Protein AF-A0A7S7QPM9-F1 (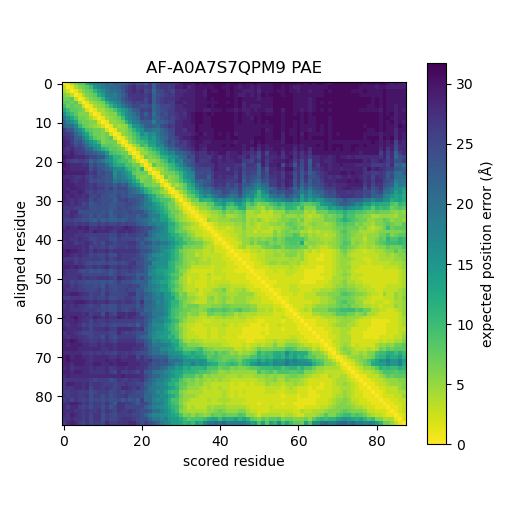afdb_monomer)

Sequence (88 aa):
MARRAAAILVLGASLLAGGTCWAQTAGFPNSAPIVLEEP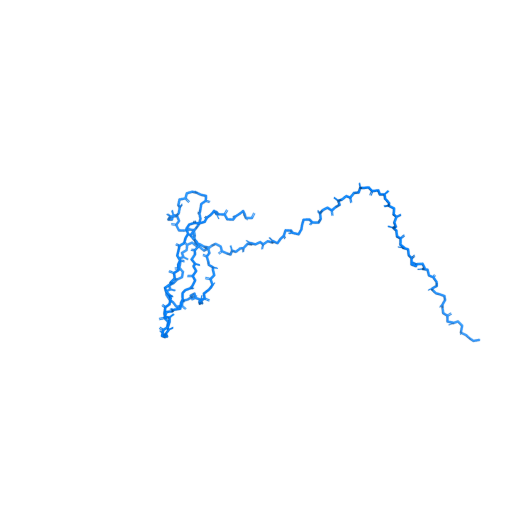PEGQMAPGMVLLVDDGSCGKGRVKQVTGGEIAGLNARPRTRKCVARPAR

Foldseek 3Di:
DDDDDDDDDDPPPPPDPDDDPPPPPPPPPPPQPEDQDDDDPPPADAQDWHWHNVCPLDPQWTKIWGDWACDDPDTDHIDIDIDGDDDD

pLDDT: mean 74.64, std 17.0, range [37.94, 94.81]

Secondary structure (DSSP, 8-state):
---------------------------------EESSPPPTTSS-TT-EEEE-SSTT-TTEEEEEE--B-SSTT-B--EEEEEEPPP-

Nearest PDB structures (foldseek):
  3ei1-assembly1_A  TM=5.010E-01  e=9.675E+00  Homo sapiens

Structure (mmCIF, N/CA/C/O backbone):
data_AF-A0A7S7QPM9-F1
#
_entry.id   AF-A0A7S7QPM9-F1
#
loop_
_atom_site.group_PDB
_atom_site.id
_atom_site.type_symbol
_atom_site.label_atom_id
_atom_site.label_alt_id
_atom_site.label_comp_id
_atom_site.label_asym_id
_atom_site.label_entity_id
_atom_site.label_seq_id
_atom_site.pdbx_PDB_ins_code
_atom_site.Cartn_x
_atom_site.Cartn_y
_atom_site.Cartn_z
_atom_site.occupancy
_atom_site.B_iso_or_equiv
_atom_site.auth_seq_id
_atom_site.auth_comp_id
_atom_site.auth_asym_id
_atom_site.auth_atom_id
_atom_site.pdbx_PDB_model_num
ATOM 1 N N . MET A 1 1 ? 2.203 -72.903 10.249 1.00 37.94 1 MET A N 1
ATOM 2 C CA . MET A 1 1 ? 3.143 -71.771 10.102 1.00 37.94 1 MET A CA 1
ATOM 3 C C . MET A 1 1 ? 2.347 -70.509 9.786 1.00 37.94 1 MET A C 1
ATOM 5 O O . MET A 1 1 ? 1.509 -70.563 8.901 1.00 37.94 1 MET A O 1
ATOM 9 N N . ALA A 1 2 ? 2.570 -69.456 10.586 1.00 44.38 2 ALA A N 1
ATOM 10 C CA . ALA A 1 2 ? 2.219 -68.033 10.408 1.00 44.38 2 ALA A CA 1
ATOM 11 C C . ALA A 1 2 ? 0.817 -67.694 9.841 1.00 44.38 2 ALA A C 1
ATOM 13 O O . ALA A 1 2 ? 0.601 -67.676 8.637 1.00 44.38 2 ALA A O 1
ATOM 14 N N . ARG A 1 3 ? -0.197 -67.449 10.685 1.00 48.78 3 ARG A N 1
ATOM 15 C CA . ARG A 1 3 ? -0.548 -66.113 11.234 1.00 48.78 3 ARG A CA 1
ATOM 16 C C . ARG A 1 3 ? -0.419 -64.982 10.199 1.00 48.78 3 ARG A C 1
ATOM 18 O O . ARG A 1 3 ? 0.617 -64.329 10.131 1.00 48.78 3 ARG A O 1
ATOM 25 N N . ARG A 1 4 ? -1.497 -64.697 9.462 1.00 51.56 4 ARG A N 1
ATOM 26 C CA . ARG A 1 4 ? -1.753 -63.346 8.942 1.00 51.56 4 ARG A CA 1
ATOM 27 C C . ARG A 1 4 ? -2.878 -62.741 9.765 1.00 51.56 4 ARG A C 1
ATOM 29 O O . ARG A 1 4 ? -3.929 -63.348 9.941 1.00 51.56 4 ARG A O 1
ATOM 36 N N . ALA A 1 5 ? -2.525 -61.629 10.390 1.00 48.28 5 ALA A N 1
ATOM 37 C CA . ALA A 1 5 ? -3.226 -60.989 11.477 1.00 48.28 5 ALA A CA 1
ATOM 38 C C . ALA A 1 5 ? -4.647 -60.571 11.091 1.00 48.28 5 ALA A C 1
ATOM 40 O O . ALA A 1 5 ? -4.898 -60.068 9.997 1.00 48.28 5 ALA A O 1
ATOM 41 N N . ALA A 1 6 ? -5.549 -60.772 12.044 1.00 51.50 6 ALA A N 1
ATOM 42 C CA . ALA A 1 6 ? -6.854 -60.155 12.076 1.0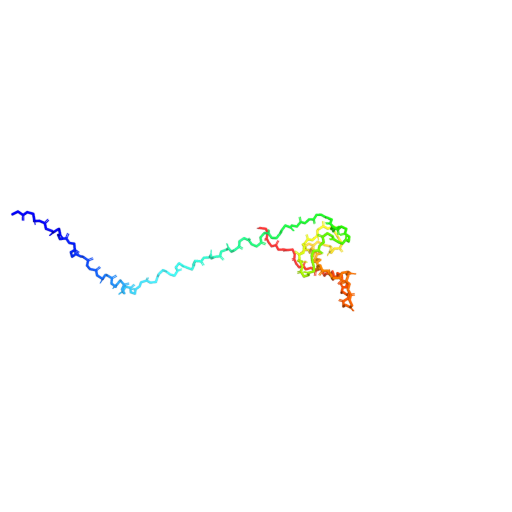0 51.50 6 ALA A CA 1
ATOM 43 C C . ALA A 1 6 ? -6.713 -58.630 12.163 1.00 51.50 6 ALA A C 1
ATOM 45 O O . ALA A 1 6 ? -5.971 -58.124 13.001 1.00 51.50 6 ALA A O 1
ATOM 46 N N . ALA A 1 7 ? -7.483 -57.924 11.343 1.00 45.41 7 ALA A N 1
ATOM 47 C CA . ALA A 1 7 ? -7.984 -56.593 11.657 1.00 45.41 7 ALA A CA 1
ATOM 48 C C . ALA A 1 7 ? -9.290 -56.381 10.879 1.00 45.41 7 ALA A C 1
ATOM 50 O O . ALA A 1 7 ? -9.380 -55.600 9.939 1.00 45.41 7 ALA A O 1
ATOM 51 N N . ILE A 1 8 ? -10.313 -57.146 11.260 1.00 57.84 8 ILE A N 1
ATOM 52 C CA . ILE A 1 8 ? -11.687 -56.650 11.186 1.00 57.84 8 ILE A CA 1
ATOM 53 C C . ILE A 1 8 ? -11.749 -55.540 12.233 1.00 57.84 8 ILE A C 1
ATOM 55 O O . ILE A 1 8 ? -11.358 -55.815 13.362 1.00 57.84 8 ILE A O 1
ATOM 59 N N . LEU A 1 9 ? -12.205 -54.334 11.881 1.00 51.12 9 LEU A N 1
ATOM 60 C CA . LEU A 1 9 ? -13.058 -53.498 12.738 1.00 51.12 9 LEU A CA 1
ATOM 61 C C . LEU A 1 9 ? -13.564 -52.266 11.955 1.00 51.12 9 LEU A C 1
ATOM 63 O O . LEU A 1 9 ? -12.916 -51.231 11.873 1.00 51.12 9 LEU A O 1
ATOM 67 N N . VAL A 1 10 ? -14.762 -52.457 11.392 1.00 55.28 10 VAL A N 1
ATOM 68 C CA . VAL A 1 10 ? -15.916 -51.541 11.411 1.00 55.28 10 VAL A CA 1
ATOM 69 C C . VAL A 1 10 ? -15.753 -50.171 10.732 1.00 55.28 10 VAL A C 1
ATOM 71 O O . VAL A 1 10 ? -15.266 -49.204 11.309 1.00 55.28 10 VAL A O 1
ATOM 74 N N . LEU A 1 11 ? -16.336 -50.074 9.528 1.00 57.16 11 LEU A N 1
ATOM 75 C CA . LEU A 1 11 ? -16.940 -48.848 8.994 1.00 57.16 11 LEU A CA 1
ATOM 76 C C . LEU A 1 11 ? -17.994 -48.336 9.993 1.00 57.16 11 LEU A C 1
ATOM 78 O O . LEU A 1 11 ? -19.167 -48.696 9.931 1.00 57.16 11 LEU A O 1
ATOM 82 N N . GLY A 1 12 ? -17.549 -47.533 10.955 1.00 49.75 12 GLY A N 1
ATOM 83 C CA . GLY A 1 12 ? -18.397 -46.850 11.922 1.00 49.75 12 GLY A CA 1
ATOM 84 C C . GLY A 1 12 ? -18.922 -45.549 11.333 1.00 49.75 12 GLY A C 1
ATOM 85 O O . GLY A 1 12 ? -18.362 -44.484 11.577 1.00 49.75 12 GLY A O 1
ATOM 86 N N . ALA A 1 13 ? -19.992 -45.637 10.544 1.00 56.38 13 ALA A N 1
ATOM 87 C CA . ALA A 1 13 ? -20.829 -44.491 10.219 1.00 56.38 13 ALA A CA 1
ATOM 88 C C . ALA A 1 13 ? -21.564 -44.042 11.494 1.00 56.38 13 ALA A C 1
ATOM 90 O O . ALA A 1 13 ? -22.647 -44.531 11.809 1.00 56.38 13 ALA A O 1
ATOM 91 N N . SER A 1 14 ? -20.959 -43.128 12.252 1.00 55.69 14 SER A N 1
ATOM 92 C CA . SER A 1 14 ? -21.581 -42.505 13.423 1.00 55.69 14 SER A CA 1
ATOM 93 C C . SER A 1 14 ? -22.604 -41.453 12.983 1.00 55.69 14 SER A C 1
ATOM 95 O O . SER A 1 14 ? -22.366 -40.253 13.069 1.00 55.69 14 SER A O 1
ATOM 97 N N . LEU A 1 15 ? -23.760 -41.911 12.497 1.00 57.91 15 LEU A N 1
ATOM 98 C CA . LEU A 1 15 ? -24.992 -41.124 12.417 1.00 57.91 15 LEU A CA 1
ATOM 99 C C . LEU A 1 15 ? -25.670 -41.167 13.792 1.00 57.91 15 LEU A C 1
ATOM 101 O O . LEU A 1 15 ? -26.634 -41.896 14.003 1.00 57.91 15 LEU A O 1
ATOM 105 N N . LEU A 1 16 ? -25.146 -40.397 14.745 1.00 53.47 16 LEU A N 1
ATOM 106 C CA . LEU A 1 16 ? -25.897 -40.031 15.941 1.00 53.47 16 LEU A CA 1
ATOM 107 C C . LEU A 1 16 ? -26.249 -38.552 15.836 1.00 53.47 16 LEU A C 1
ATOM 109 O O . LEU A 1 16 ?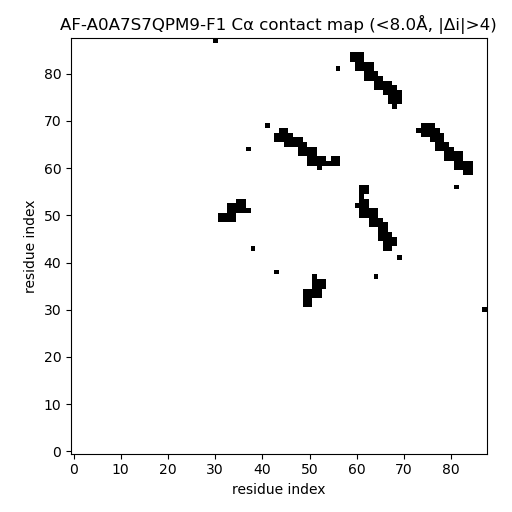 -25.413 -37.666 15.994 1.00 53.47 16 LEU A O 1
ATOM 113 N N . ALA A 1 17 ? -27.521 -38.321 15.525 1.00 53.41 17 ALA A N 1
ATOM 114 C CA . ALA A 1 17 ? -28.196 -37.056 15.715 1.00 53.41 17 ALA A CA 1
ATOM 115 C C . ALA A 1 17 ? -28.040 -36.621 17.182 1.00 53.41 17 ALA A C 1
ATOM 117 O O . ALA A 1 17 ? -28.639 -37.198 18.085 1.00 53.41 17 ALA A O 1
ATOM 118 N N . GLY A 1 18 ? -27.206 -35.613 17.412 1.00 48.62 18 GLY A N 1
ATOM 119 C CA . GLY A 1 18 ? -27.001 -34.994 18.714 1.00 48.62 18 GLY A CA 1
ATOM 120 C C . GLY A 1 18 ? -26.254 -33.689 18.508 1.00 48.62 18 GLY A C 1
ATOM 121 O O . GLY A 1 18 ? -25.059 -33.689 18.237 1.00 48.62 18 GLY A O 1
ATOM 122 N N . GLY A 1 19 ? -26.988 -32.580 18.528 1.00 57.25 19 GLY A N 1
ATOM 123 C CA . GLY A 1 19 ? -26.488 -31.263 18.159 1.00 57.25 19 GLY A CA 1
ATOM 124 C C . GLY A 1 19 ? -25.355 -30.759 19.049 1.00 57.25 19 GLY A C 1
ATOM 125 O O . GLY A 1 19 ? -25.602 -30.210 20.115 1.00 57.25 19 GLY A O 1
ATOM 126 N N . THR A 1 20 ? -24.128 -30.810 18.544 1.00 56.09 20 THR A N 1
ATOM 127 C CA . THR A 1 20 ? -23.087 -29.834 18.883 1.00 56.09 20 THR A CA 1
ATOM 128 C C . THR A 1 20 ? -22.445 -29.369 17.588 1.00 56.09 20 THR A C 1
ATOM 130 O O . THR A 1 20 ? -21.513 -29.975 17.064 1.00 56.09 20 THR A O 1
ATOM 133 N N . CYS A 1 21 ? -23.009 -28.294 17.040 1.00 49.81 21 CYS A N 1
ATOM 134 C CA . CYS A 1 21 ? -22.442 -27.562 15.920 1.00 49.81 21 CYS A CA 1
ATOM 135 C C . CYS A 1 21 ? -21.160 -26.877 16.411 1.00 49.81 21 CYS A C 1
ATOM 137 O O . CYS A 1 21 ? -21.187 -25.733 16.862 1.00 49.81 21 CYS A O 1
ATOM 139 N N . TRP A 1 22 ? -20.032 -27.585 16.387 1.00 53.38 22 TRP A N 1
ATOM 140 C CA . TRP A 1 22 ? -18.733 -26.931 16.472 1.00 53.38 22 TRP A CA 1
ATOM 141 C C . TRP A 1 22 ? -18.488 -26.260 15.127 1.00 53.38 22 TRP A C 1
ATOM 143 O O . TRP A 1 22 ? -17.920 -26.835 14.201 1.00 53.38 22 TRP A O 1
ATOM 153 N N . ALA A 1 23 ? -19.015 -25.040 15.012 1.00 59.78 23 ALA A N 1
ATOM 154 C CA . ALA A 1 23 ? -18.673 -24.117 13.952 1.00 59.78 23 ALA A CA 1
ATOM 155 C C . ALA A 1 23 ? -17.171 -23.852 14.055 1.00 59.78 23 ALA A C 1
ATOM 157 O O . ALA A 1 23 ? -16.685 -23.174 14.957 1.00 59.78 23 ALA A O 1
ATOM 158 N N . GLN A 1 24 ? -16.435 -24.467 13.143 1.00 59.38 24 GLN A N 1
ATOM 159 C CA . GLN A 1 24 ? -15.003 -24.303 12.995 1.00 59.38 24 GLN A CA 1
ATOM 160 C C . GLN A 1 24 ? -14.795 -22.855 12.553 1.00 59.38 24 GLN A C 1
ATOM 162 O O . GLN A 1 24 ? -15.046 -22.505 11.400 1.00 59.38 24 GLN A O 1
ATOM 167 N N . THR A 1 25 ? -14.407 -21.982 13.480 1.00 56.72 25 THR A N 1
ATOM 168 C CA . THR A 1 25 ? -13.984 -20.630 13.133 1.00 56.72 25 THR A CA 1
ATOM 169 C C . THR A 1 25 ? -12.624 -20.751 12.462 1.00 56.72 25 THR A C 1
ATOM 171 O O . THR A 1 25 ? -11.584 -20.696 13.116 1.00 56.72 25 THR A O 1
ATOM 174 N N . ALA A 1 26 ? -12.629 -20.952 11.146 1.00 59.09 26 ALA A N 1
ATOM 175 C CA . ALA A 1 26 ? -11.465 -20.721 10.308 1.00 59.09 26 ALA A CA 1
ATOM 176 C C . ALA A 1 26 ? -11.191 -19.208 10.301 1.00 59.09 26 ALA A C 1
ATOM 178 O O . ALA A 1 26 ? -11.580 -18.481 9.390 1.00 59.09 26 ALA A O 1
ATOM 179 N N . GLY A 1 27 ? -10.583 -18.712 11.378 1.00 54.50 27 GLY A N 1
ATOM 180 C CA . GLY A 1 27 ? -9.971 -17.396 11.390 1.00 54.50 27 GLY A CA 1
ATOM 181 C C . GLY A 1 27 ? -8.750 -17.460 10.488 1.00 54.50 27 GLY A C 1
ATOM 182 O O . GLY A 1 27 ? -7.710 -17.961 10.901 1.00 54.50 27 GLY A O 1
ATOM 183 N N . PHE A 1 28 ? -8.875 -16.991 9.250 1.00 58.19 28 PHE A N 1
ATOM 184 C CA . PHE A 1 28 ? -7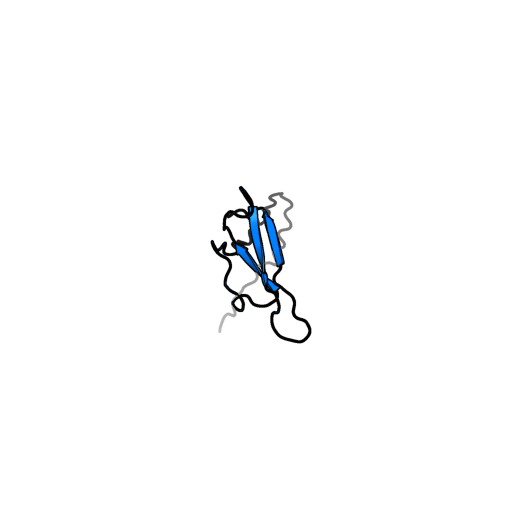.706 -16.632 8.459 1.00 58.19 28 PHE A CA 1
ATOM 185 C C . PHE A 1 28 ? -7.116 -15.381 9.118 1.00 58.19 28 PHE A C 1
ATOM 187 O O . PHE A 1 28 ? -7.806 -14.356 9.138 1.00 58.19 28 PHE A O 1
ATOM 194 N N . PRO A 1 29 ? -5.894 -15.421 9.684 1.00 51.44 29 PRO A N 1
ATOM 195 C CA . PRO A 1 29 ? -5.239 -14.208 10.138 1.00 51.44 29 PRO A CA 1
ATOM 196 C C . PRO A 1 29 ? -4.904 -13.396 8.889 1.00 51.44 29 PRO A C 1
ATOM 198 O O . PRO A 1 29 ? -3.854 -13.558 8.274 1.00 51.44 29 PRO A O 1
ATOM 201 N N . ASN A 1 30 ? -5.831 -12.535 8.471 1.00 55.72 30 ASN A N 1
ATOM 202 C CA . ASN A 1 30 ? -5.622 -11.590 7.384 1.00 55.72 30 ASN A CA 1
ATOM 203 C C . ASN A 1 30 ? -4.845 -10.385 7.935 1.00 55.72 30 ASN A C 1
ATOM 205 O O . ASN A 1 30 ? -5.263 -9.233 7.833 1.00 55.72 30 ASN A O 1
ATOM 209 N N . SER A 1 31 ? -3.7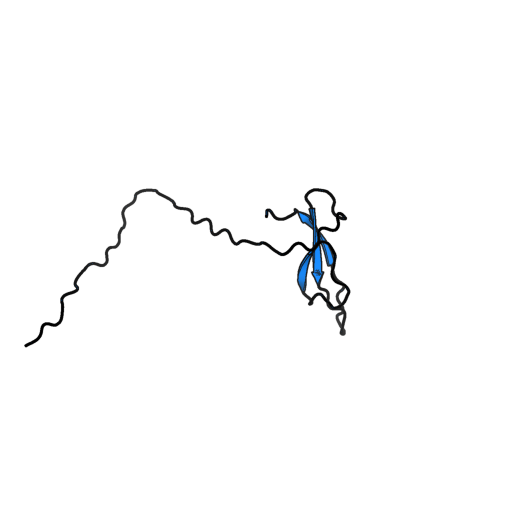20 -10.668 8.592 1.00 61.19 31 SER A N 1
ATOM 210 C CA . SER A 1 31 ? -2.801 -9.682 9.143 1.00 61.19 31 SER A CA 1
ATOM 211 C C . SER A 1 31 ? -1.962 -9.124 7.995 1.00 61.19 31 SER A C 1
ATOM 213 O O . SER A 1 31 ? -0.761 -9.364 7.905 1.00 61.19 31 SER A O 1
ATOM 215 N N . ALA A 1 32 ? -2.610 -8.417 7.064 1.00 66.94 32 ALA A N 1
ATOM 216 C CA . ALA A 1 32 ? -1.893 -7.661 6.051 1.00 66.94 32 ALA A CA 1
ATOM 217 C C . ALA A 1 32 ? -0.999 -6.641 6.780 1.00 66.94 32 ALA A C 1
ATOM 219 O O . ALA A 1 32 ? -1.507 -5.899 7.631 1.00 66.94 32 ALA A O 1
ATOM 220 N N . PRO A 1 33 ? 0.317 -6.612 6.511 1.00 74.81 33 PRO A N 1
ATOM 221 C CA . PRO A 1 33 ? 1.221 -5.708 7.202 1.00 74.81 33 PRO A CA 1
ATOM 222 C C . PRO A 1 33 ? 0.784 -4.262 6.952 1.00 74.81 33 PRO A C 1
ATOM 224 O O . PRO A 1 33 ? 0.672 -3.820 5.807 1.00 74.81 33 PRO A O 1
ATOM 227 N N . ILE A 1 34 ? 0.505 -3.543 8.041 1.00 79.25 34 ILE A N 1
ATOM 228 C CA . ILE A 1 34 ? 0.218 -2.111 8.012 1.00 79.25 34 ILE A CA 1
ATOM 229 C C . ILE A 1 34 ? 1.553 -1.390 8.177 1.00 79.25 34 ILE A C 1
ATOM 231 O O . ILE A 1 34 ? 2.183 -1.482 9.231 1.00 79.25 34 ILE A O 1
ATOM 235 N N . VAL A 1 35 ? 1.989 -0.704 7.127 1.00 84.62 35 VAL A N 1
ATOM 236 C CA . VAL A 1 35 ? 3.226 0.084 7.121 1.00 84.62 35 VAL A CA 1
ATOM 237 C C . VAL A 1 35 ? 2.894 1.524 7.516 1.00 84.62 35 VAL A C 1
ATOM 239 O O . VAL A 1 35 ? 1.781 1.988 7.291 1.00 84.62 35 VAL A O 1
ATOM 242 N N . LEU A 1 36 ? 3.819 2.249 8.144 1.00 84.38 36 LEU A N 1
ATOM 243 C CA . LEU A 1 36 ? 3.570 3.648 8.522 1.00 84.38 36 LEU A CA 1
ATOM 244 C C . LEU A 1 36 ? 3.663 4.601 7.326 1.00 84.38 36 LEU A C 1
ATOM 246 O O . LEU A 1 36 ? 2.994 5.627 7.301 1.00 84.38 36 LEU A O 1
ATOM 250 N N . GLU A 1 37 ? 4.465 4.250 6.327 1.00 86.06 37 GLU A N 1
ATOM 251 C CA . GLU A 1 37 ? 4.737 5.091 5.170 1.00 86.06 37 GLU A CA 1
ATOM 252 C C . GLU A 1 37 ? 4.533 4.320 3.867 1.00 86.06 37 GLU A C 1
ATOM 254 O O . GLU A 1 37 ? 4.655 3.094 3.805 1.00 86.06 37 GLU A O 1
ATOM 259 N N . GLU A 1 38 ? 4.173 5.047 2.813 1.00 83.44 38 GLU A N 1
ATOM 260 C CA . GLU A 1 38 ? 4.032 4.461 1.489 1.00 83.44 38 GLU A CA 1
ATOM 261 C C . GLU A 1 38 ? 5.416 4.264 0.852 1.00 83.44 38 GLU A C 1
ATOM 263 O O . GLU A 1 38 ? 6.187 5.221 0.791 1.00 83.44 38 GLU A O 1
ATOM 268 N N . PRO A 1 39 ? 5.732 3.067 0.327 1.00 84.75 39 PRO A N 1
ATOM 269 C CA . PRO A 1 39 ? 6.980 2.841 -0.386 1.00 84.75 39 PRO A CA 1
ATOM 270 C C . PRO A 1 39 ? 7.111 3.784 -1.590 1.00 84.75 39 PRO A C 1
ATOM 272 O O . PRO A 1 39 ? 6.109 4.046 -2.270 1.00 84.75 39 PRO A O 1
ATOM 275 N N . PRO A 1 40 ? 8.325 4.247 -1.928 1.00 83.88 40 PRO A N 1
ATOM 276 C CA . PRO A 1 40 ? 8.543 5.104 -3.088 1.00 83.88 40 PRO A CA 1
ATOM 277 C C . PRO A 1 40 ? 8.148 4.411 -4.402 1.00 83.88 40 PRO A C 1
ATOM 279 O O . PRO A 1 40 ? 7.842 3.210 -4.463 1.00 83.88 40 PRO A O 1
ATOM 282 N N . GLU A 1 41 ? 8.093 5.191 -5.479 1.00 78.31 41 GLU A N 1
ATOM 283 C CA . GLU A 1 41 ? 7.730 4.695 -6.807 1.00 78.31 41 GLU A CA 1
ATOM 284 C C . GLU A 1 41 ? 8.631 3.527 -7.245 1.00 78.31 41 GLU A C 1
ATOM 286 O O . GLU A 1 41 ? 9.799 3.439 -6.878 1.00 78.31 41 GLU A O 1
ATOM 291 N N . GLY A 1 42 ? 8.055 2.562 -7.965 1.00 76.94 42 GLY A N 1
ATOM 292 C CA . GLY A 1 42 ? 8.762 1.348 -8.395 1.00 76.94 42 GLY A CA 1
ATOM 293 C C . GLY A 1 42 ? 8.915 0.240 -7.341 1.00 76.94 42 GLY A C 1
ATOM 294 O O . GLY A 1 42 ? 9.178 -0.895 -7.717 1.00 76.94 42 GLY A O 1
ATOM 295 N N . GLN A 1 43 ? 8.678 0.504 -6.048 1.00 83.81 43 GLN A N 1
ATOM 296 C CA . GLN A 1 43 ? 8.779 -0.533 -4.998 1.00 83.81 43 GLN A CA 1
ATOM 297 C C . GLN A 1 43 ? 7.500 -1.353 -4.770 1.00 83.81 43 GLN A C 1
ATOM 299 O O . GLN A 1 43 ? 7.508 -2.326 -4.021 1.00 83.81 43 GLN A O 1
ATOM 304 N N . MET A 1 44 ? 6.391 -0.969 -5.402 1.00 85.81 44 MET A N 1
ATOM 305 C CA . MET A 1 44 ? 5.142 -1.728 -5.359 1.00 85.81 44 MET A CA 1
ATOM 306 C C . MET A 1 44 ? 4.897 -2.354 -6.721 1.00 85.81 44 MET A C 1
ATOM 308 O O . MET A 1 44 ? 4.785 -1.627 -7.711 1.00 85.81 44 MET A O 1
ATOM 312 N N . ALA A 1 45 ? 4.778 -3.679 -6.752 1.00 87.69 45 ALA A N 1
ATOM 313 C CA . ALA A 1 45 ? 4.384 -4.395 -7.955 1.00 87.69 45 ALA A CA 1
ATOM 314 C C . ALA A 1 45 ? 2.958 -3.990 -8.387 1.00 87.69 45 ALA A C 1
ATOM 316 O O . ALA A 1 45 ? 2.119 -3.706 -7.522 1.00 87.69 45 ALA A O 1
ATOM 317 N N . PRO A 1 46 ? 2.647 -3.988 -9.694 1.00 88.12 46 PRO A N 1
ATOM 318 C CA . PRO A 1 46 ? 1.291 -3.741 -10.175 1.00 88.12 46 PRO A CA 1
ATOM 319 C C . PRO A 1 46 ? 0.274 -4.681 -9.508 1.00 88.12 46 PRO A C 1
ATOM 321 O O . PRO A 1 46 ? 0.505 -5.882 -9.395 1.00 88.12 46 PRO A O 1
ATOM 324 N N . GLY A 1 47 ? -0.844 -4.132 -9.028 1.00 88.06 47 GLY A N 1
ATOM 325 C CA . GLY A 1 47 ? -1.902 -4.886 -8.343 1.00 88.06 47 GLY A CA 1
ATOM 326 C C . GLY A 1 47 ? -1.620 -5.246 -6.879 1.00 88.06 47 GLY A C 1
ATOM 327 O O . GLY A 1 47 ? -2.544 -5.654 -6.177 1.00 88.06 47 GLY A O 1
ATOM 328 N N . MET A 1 48 ? -0.394 -5.052 -6.379 1.00 89.06 48 MET A N 1
ATOM 329 C CA . MET A 1 48 ? -0.072 -5.271 -4.967 1.00 89.06 48 MET A CA 1
ATOM 330 C C . MET A 1 48 ? -0.855 -4.299 -4.082 1.00 89.06 48 MET A C 1
ATOM 332 O O . MET A 1 48 ? -0.843 -3.093 -4.322 1.00 89.06 48 MET A O 1
ATOM 336 N N . VAL A 1 49 ? -1.495 -4.809 -3.032 1.00 90.94 49 VAL A N 1
ATOM 337 C CA . VAL A 1 49 ? -2.224 -3.988 -2.061 1.00 90.94 49 VAL A CA 1
ATOM 338 C C . VAL A 1 49 ? -1.403 -3.848 -0.784 1.00 90.94 49 VAL A C 1
ATOM 340 O O . VAL A 1 49 ? -0.980 -4.844 -0.205 1.00 90.94 49 VAL A O 1
ATOM 343 N N . LEU A 1 50 ? -1.210 -2.611 -0.335 1.00 91.56 50 LEU A N 1
ATOM 344 C CA . LEU A 1 50 ? -0.532 -2.271 0.910 1.00 91.56 50 LEU A CA 1
ATOM 345 C C . LEU A 1 50 ? -1.438 -1.395 1.772 1.00 91.56 50 LEU A C 1
ATOM 347 O O . LEU A 1 50 ? -2.080 -0.476 1.264 1.00 91.56 50 LEU A O 1
ATOM 351 N N . LEU A 1 51 ? -1.476 -1.660 3.075 1.00 92.56 51 LEU A N 1
ATOM 352 C CA . LEU A 1 51 ? -2.161 -0.804 4.038 1.00 92.56 51 LEU A CA 1
ATOM 353 C C . LEU A 1 51 ? -1.142 0.130 4.688 1.00 92.56 51 LEU A C 1
ATOM 355 O O . LEU A 1 51 ? -0.113 -0.323 5.182 1.00 92.56 51 LEU A O 1
ATOM 359 N N . VAL A 1 52 ? -1.434 1.425 4.682 1.00 92.75 52 VAL A N 1
ATOM 360 C CA . VAL A 1 52 ? -0.562 2.482 5.188 1.00 92.75 52 VAL A CA 1
ATOM 361 C C . VAL A 1 52 ? -1.291 3.283 6.263 1.00 92.75 52 VAL A C 1
ATOM 363 O O . VAL A 1 52 ? -2.403 3.762 6.042 1.00 92.75 52 VAL A O 1
ATOM 366 N N . ASP A 1 53 ? -0.676 3.426 7.430 1.00 91.56 53 ASP A N 1
ATOM 367 C CA . ASP A 1 53 ? -1.209 4.175 8.568 1.00 91.56 53 ASP A CA 1
ATOM 368 C C . ASP A 1 53 ? -0.382 5.435 8.845 1.00 91.56 53 ASP A C 1
ATOM 370 O O . ASP A 1 53 ? 0.303 5.550 9.856 1.00 91.56 53 ASP A O 1
ATOM 374 N N . ASP A 1 54 ? -0.456 6.383 7.912 1.00 89.31 54 ASP A N 1
ATOM 375 C CA . ASP A 1 54 ? 0.223 7.686 7.961 1.00 89.31 54 ASP A CA 1
ATOM 376 C C . ASP A 1 54 ? -0.634 8.785 8.626 1.00 89.31 54 ASP A C 1
ATOM 378 O O . ASP A 1 54 ? -0.292 9.965 8.599 1.00 89.31 54 ASP A O 1
ATOM 382 N N . GLY A 1 55 ? -1.797 8.425 9.181 1.00 89.06 55 GLY A N 1
ATOM 383 C CA . GLY A 1 55 ? -2.755 9.366 9.768 1.00 89.06 55 GLY A CA 1
ATOM 384 C C . GLY A 1 55 ? -3.606 10.155 8.760 1.00 89.06 55 GLY A C 1
ATOM 385 O O . GLY A 1 55 ? -4.571 10.803 9.173 1.00 89.06 55 GLY A O 1
ATOM 386 N N . SER A 1 56 ? -3.348 10.052 7.449 1.00 91.94 56 SER A N 1
ATOM 387 C CA . SER A 1 56 ? -4.070 10.817 6.412 1.00 91.94 56 SE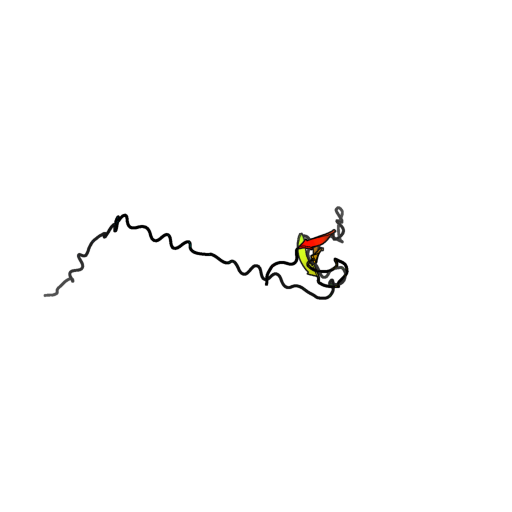R A CA 1
ATOM 388 C C . SER A 1 56 ? -5.564 10.479 6.328 1.00 91.94 56 SER A C 1
ATOM 390 O O . SER A 1 56 ? -6.390 11.322 5.979 1.00 91.94 56 SER A O 1
ATOM 392 N N . CYS A 1 57 ? -5.936 9.251 6.697 1.00 91.38 57 CYS A N 1
ATOM 393 C CA . CYS A 1 57 ? -7.314 8.770 6.661 1.00 91.38 57 CYS A CA 1
ATOM 394 C C . CYS A 1 57 ? -8.102 9.028 7.962 1.00 91.38 57 CYS A C 1
ATOM 396 O O . CYS A 1 57 ? -9.284 8.691 8.023 1.00 91.38 57 CYS A O 1
ATOM 398 N N . GLY A 1 58 ? -7.524 9.647 8.996 1.00 90.44 58 GLY A N 1
ATOM 399 C CA . GLY A 1 58 ? -8.203 9.881 10.278 1.00 90.44 58 GLY A CA 1
ATOM 400 C C . GLY A 1 58 ? -8.453 8.610 11.111 1.00 90.44 58 GLY A C 1
ATOM 401 O O . GLY A 1 58 ? -8.090 7.498 10.727 1.00 90.44 58 GLY A O 1
ATOM 402 N N . LYS A 1 59 ? -9.068 8.770 12.294 1.00 88.81 59 LYS A N 1
ATOM 403 C CA . LYS A 1 59 ? -9.215 7.681 13.280 1.00 88.81 59 LYS A CA 1
ATOM 404 C C . LYS A 1 59 ? -10.044 6.510 12.732 1.00 88.81 59 LYS A C 1
ATOM 406 O O . LYS A 1 59 ? -11.078 6.712 12.103 1.00 88.81 59 LYS A O 1
ATOM 411 N N . GLY A 1 60 ? -9.592 5.281 12.999 1.00 89.19 60 GLY A N 1
ATOM 412 C CA .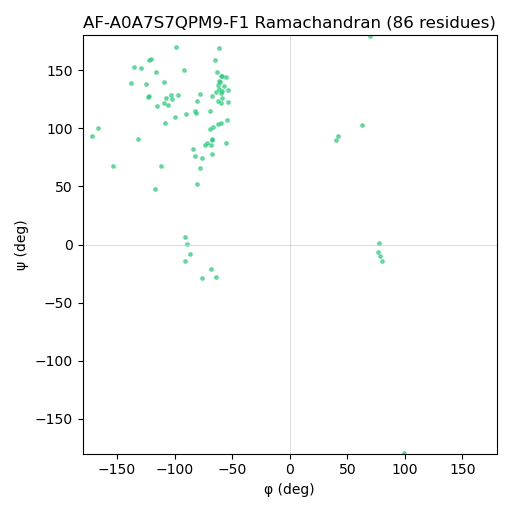 GLY A 1 60 ? -10.291 4.043 12.621 1.00 89.19 60 GLY A CA 1
ATOM 413 C C . GLY A 1 60 ? -10.163 3.639 11.148 1.00 89.19 60 GLY A C 1
ATOM 414 O O . GLY A 1 60 ? -10.716 2.616 10.746 1.00 89.19 60 GLY A O 1
ATOM 415 N N . ARG A 1 61 ? -9.419 4.401 10.340 1.00 92.94 61 ARG A N 1
ATOM 416 C CA . ARG A 1 61 ? -9.177 4.107 8.923 1.00 92.94 61 ARG A CA 1
ATOM 417 C C . ARG A 1 61 ? -7.684 3.989 8.639 1.00 92.94 61 ARG A C 1
ATOM 419 O O . ARG A 1 61 ? -6.862 4.476 9.411 1.00 92.94 61 ARG A O 1
ATOM 426 N N . VAL A 1 62 ? -7.357 3.321 7.540 1.00 93.62 62 VAL A N 1
ATOM 427 C CA . VAL A 1 62 ? -6.000 3.197 6.991 1.00 93.62 62 VAL A CA 1
ATOM 428 C C . VAL A 1 62 ? -6.049 3.420 5.483 1.00 93.62 62 VAL A C 1
ATOM 430 O O . VAL A 1 62 ? -7.077 3.196 4.838 1.00 93.62 62 VAL A O 1
ATOM 433 N N . LYS A 1 63 ? -4.946 3.888 4.909 1.00 94.75 63 LYS A N 1
ATOM 434 C CA . LYS A 1 63 ? -4.807 4.122 3.475 1.00 94.75 63 LYS A CA 1
ATOM 435 C C . LYS A 1 63 ? -4.477 2.802 2.782 1.00 94.75 63 LYS A C 1
ATOM 437 O O . LYS A 1 63 ? -3.401 2.255 2.963 1.00 94.75 63 LYS A O 1
ATOM 442 N N . GLN A 1 64 ? -5.386 2.295 1.962 1.00 93.38 64 GLN A N 1
ATOM 443 C CA . GLN A 1 64 ? -5.116 1.204 1.036 1.00 93.38 64 GLN A CA 1
ATOM 444 C C . GLN A 1 64 ? -4.469 1.770 -0.228 1.00 93.38 64 GLN A C 1
ATOM 446 O O . GLN A 1 64 ? -5.101 2.512 -0.985 1.00 93.38 64 GLN A O 1
ATOM 451 N N . VAL A 1 65 ? -3.217 1.401 -0.463 1.00 92.75 65 VAL A N 1
ATOM 452 C CA . VAL A 1 65 ? -2.460 1.728 -1.669 1.00 92.75 65 VAL A CA 1
ATOM 453 C C . VAL A 1 65 ? -2.446 0.497 -2.564 1.00 92.75 65 VAL A C 1
ATOM 455 O O . VAL A 1 65 ? -2.072 -0.585 -2.128 1.00 92.75 65 VAL A O 1
ATOM 458 N N . THR A 1 66 ? -2.879 0.646 -3.813 1.00 91.81 66 THR A N 1
ATOM 459 C CA . THR A 1 66 ? -2.780 -0.409 -4.832 1.00 91.81 66 THR A CA 1
ATOM 460 C C . THR A 1 66 ? -1.705 -0.030 -5.837 1.00 91.81 66 THR A C 1
ATOM 462 O O . THR A 1 66 ? -1.739 1.074 -6.387 1.00 91.81 66 THR A O 1
ATOM 465 N N . GLY A 1 67 ? -0.755 -0.936 -6.049 1.00 90.69 67 GLY A N 1
ATOM 466 C CA . GLY A 1 67 ? 0.353 -0.787 -6.977 1.00 90.69 67 GLY A CA 1
ATOM 467 C C . GLY A 1 67 ? -0.142 -0.563 -8.401 1.00 90.69 67 GLY A C 1
ATOM 468 O O . GLY A 1 67 ? -1.033 -1.263 -8.883 1.00 90.69 67 GLY A O 1
ATOM 469 N N . GLY A 1 68 ? 0.433 0.440 -9.050 1.00 87.50 68 GLY A N 1
ATOM 470 C CA . GLY A 1 68 ? 0.202 0.767 -10.446 1.00 87.50 68 GLY A CA 1
ATOM 471 C C . GLY A 1 68 ? 1.308 0.204 -11.333 1.00 87.50 68 GLY A C 1
ATOM 472 O O . GLY A 1 68 ? 2.346 -0.241 -10.847 1.00 87.50 68 GLY A O 1
ATOM 473 N N . GLU A 1 69 ? 1.092 0.257 -12.636 1.00 85.62 69 GLU A N 1
ATOM 474 C CA . GLU A 1 69 ? 2.087 -0.051 -13.655 1.00 85.62 69 GLU A CA 1
ATOM 475 C C . GLU A 1 69 ? 2.652 1.272 -14.180 1.00 85.62 69 GLU A C 1
ATOM 477 O O . GLU A 1 69 ? 1.945 2.044 -14.816 1.00 85.62 69 GLU A O 1
ATOM 482 N N . ILE A 1 70 ? 3.908 1.583 -13.853 1.00 76.38 70 ILE A N 1
ATOM 483 C CA . ILE A 1 70 ? 4.527 2.879 -14.196 1.00 76.38 70 ILE A CA 1
ATOM 484 C C . ILE A 1 70 ? 5.236 2.813 -15.565 1.00 76.38 70 ILE A C 1
ATOM 486 O O . ILE A 1 70 ? 5.563 3.839 -16.151 1.00 76.38 70 ILE A O 1
ATOM 490 N N . ALA A 1 71 ? 5.461 1.607 -16.096 1.00 73.56 71 ALA A N 1
ATOM 491 C CA . ALA A 1 71 ? 6.192 1.366 -17.337 1.00 73.56 71 ALA A CA 1
ATOM 492 C C . ALA A 1 71 ? 5.290 0.742 -18.414 1.00 73.56 71 ALA A C 1
ATOM 494 O O . ALA A 1 71 ? 4.402 -0.039 -18.100 1.00 73.56 71 ALA A O 1
ATOM 495 N N . GLY A 1 72 ? 5.554 1.046 -19.688 1.00 72.94 72 GLY A N 1
ATOM 496 C CA . GLY A 1 72 ? 4.857 0.450 -20.834 1.00 72.94 72 GLY A CA 1
ATOM 497 C C . GLY A 1 72 ? 3.740 1.313 -21.433 1.00 72.94 72 GLY A C 1
ATOM 498 O O . GLY A 1 72 ? 3.477 2.430 -20.997 1.00 72.94 72 GLY A O 1
ATOM 499 N N . LEU A 1 73 ? 3.089 0.782 -22.475 1.00 75.75 73 LEU A N 1
ATOM 500 C CA . LEU A 1 73 ? 2.027 1.460 -23.238 1.00 75.75 73 LEU A CA 1
ATOM 501 C C . LEU A 1 73 ? 0.728 1.674 -22.440 1.00 75.75 73 LEU A C 1
ATOM 503 O O . LEU A 1 73 ? -0.059 2.544 -22.795 1.00 75.75 73 LEU A O 1
ATOM 507 N N . ASN A 1 74 ? 0.509 0.904 -21.369 1.00 76.69 74 ASN A N 1
ATOM 508 C CA . ASN A 1 74 ? -0.698 0.953 -20.539 1.00 76.69 74 ASN A CA 1
ATOM 509 C C . ASN A 1 74 ? -0.377 1.368 -19.099 1.00 76.69 74 ASN A C 1
ATOM 511 O O . ASN A 1 74 ? -0.828 0.729 -18.148 1.00 76.69 74 ASN A O 1
ATOM 515 N N . ALA A 1 75 ? 0.406 2.436 -18.940 1.00 82.94 75 ALA A N 1
ATOM 516 C CA . ALA A 1 75 ? 0.742 2.951 -17.622 1.00 82.94 75 ALA A CA 1
ATOM 517 C C . ALA A 1 75 ? -0.534 3.221 -16.800 1.00 82.94 75 ALA A C 1
ATOM 519 O O . ALA A 1 75 ? -1.421 3.980 -17.200 1.00 82.94 75 ALA A O 1
ATOM 520 N N . ARG A 1 76 ? -0.631 2.583 -15.634 1.00 85.56 76 ARG A N 1
ATOM 521 C CA . ARG A 1 76 ? -1.696 2.779 -14.652 1.00 85.56 76 ARG A CA 1
ATOM 522 C C . ARG A 1 76 ? -1.097 3.353 -13.378 1.00 85.56 76 ARG A C 1
ATOM 524 O O . ARG A 1 76 ? -0.296 2.671 -12.744 1.00 85.56 76 ARG A O 1
ATOM 531 N N . PRO A 1 77 ? -1.501 4.553 -12.941 1.00 87.69 77 PRO A N 1
ATOM 532 C CA . PRO A 1 77 ? -1.017 5.099 -11.683 1.00 87.69 77 PRO A CA 1
ATOM 533 C C . PRO A 1 77 ? -1.492 4.253 -10.494 1.00 87.69 77 PRO A C 1
ATOM 535 O O . PRO A 1 77 ? -2.495 3.536 -10.567 1.00 87.69 77 PRO A O 1
ATOM 538 N N . ARG A 1 78 ? -0.782 4.367 -9.368 1.00 90.31 78 ARG A N 1
ATOM 539 C CA . ARG A 1 78 ? -1.231 3.797 -8.091 1.00 90.31 78 ARG A CA 1
ATOM 540 C C . ARG A 1 78 ? -2.572 4.405 -7.688 1.00 90.31 78 ARG A C 1
ATOM 542 O O . ARG A 1 78 ? -2.797 5.600 -7.869 1.00 90.31 78 ARG A O 1
ATOM 549 N N . THR A 1 79 ? -3.433 3.610 -7.060 1.00 91.44 79 THR A N 1
ATOM 550 C CA . THR A 1 79 ? -4.688 4.115 -6.482 1.00 91.44 79 THR A CA 1
ATOM 551 C C . THR A 1 79 ? -4.629 4.104 -4.965 1.00 91.44 79 THR A C 1
ATOM 553 O O . THR A 1 79 ? -4.135 3.144 -4.375 1.00 91.44 79 THR A O 1
ATOM 556 N N . ARG A 1 80 ? -5.174 5.148 -4.334 1.00 93.50 80 ARG A N 1
ATOM 557 C CA . ARG A 1 80 ? -5.200 5.322 -2.877 1.00 93.50 80 ARG A CA 1
ATOM 558 C C . ARG A 1 80 ? -6.643 5.458 -2.415 1.00 93.50 80 ARG A C 1
ATOM 560 O O . ARG A 1 80 ? -7.381 6.279 -2.956 1.00 93.50 80 ARG A O 1
ATOM 567 N N . LYS A 1 81 ? -7.057 4.655 -1.438 1.00 94.81 81 LYS A N 1
ATOM 568 C CA . LYS A 1 81 ? -8.402 4.721 -0.849 1.00 94.81 81 LYS A CA 1
ATOM 569 C C . LYS A 1 81 ? -8.318 4.569 0.660 1.00 94.81 81 LYS A C 1
ATOM 571 O O . LYS A 1 81 ? -7.580 3.727 1.150 1.00 94.81 81 LYS A O 1
ATOM 576 N N . CYS A 1 82 ? -9.093 5.353 1.397 1.00 94.56 82 CYS A N 1
ATOM 577 C CA . CYS A 1 82 ? -9.231 5.145 2.833 1.00 94.56 82 CYS A CA 1
ATOM 578 C C . CYS A 1 82 ? -10.226 4.015 3.090 1.00 94.56 82 CYS A C 1
ATOM 580 O O . CYS A 1 82 ? -11.377 4.096 2.660 1.00 94.56 82 CYS A O 1
ATOM 582 N N . VAL A 1 83 ? -9.789 2.985 3.806 1.00 93.62 83 VAL A N 1
ATOM 583 C CA . VAL A 1 83 ? -10.611 1.831 4.187 1.00 93.62 83 VAL A CA 1
ATOM 584 C C . VAL A 1 83 ? -10.664 1.697 5.703 1.00 93.62 83 VAL A C 1
ATOM 586 O O . VAL A 1 83 ? -9.826 2.259 6.413 1.00 93.62 83 VAL A O 1
ATOM 589 N N . ALA A 1 84 ? -11.669 0.983 6.210 1.00 93.25 84 ALA A N 1
ATOM 590 C CA . ALA A 1 84 ? -11.734 0.650 7.628 1.00 93.25 84 ALA A CA 1
ATOM 591 C C . ALA A 1 84 ? -10.466 -0.111 8.035 1.00 93.25 84 ALA A C 1
ATOM 593 O O . ALA A 1 84 ? -10.002 -0.989 7.305 1.00 93.25 84 ALA A O 1
ATOM 594 N N . ARG A 1 85 ? -9.894 0.242 9.190 1.00 89.25 85 ARG A N 1
ATOM 595 C CA . ARG A 1 85 ? -8.738 -0.476 9.725 1.00 89.25 85 ARG A CA 1
ATOM 596 C C . ARG A 1 85 ? -9.149 -1.928 10.001 1.00 89.25 85 ARG A C 1
ATOM 598 O O . ARG A 1 85 ? -10.107 -2.122 10.749 1.00 89.25 85 ARG A O 1
ATOM 605 N N . PRO A 1 86 ? -8.461 -2.930 9.427 1.00 83.69 86 PRO A N 1
ATOM 606 C CA . PRO A 1 86 ? -8.761 -4.319 9.738 1.00 83.69 86 PRO A CA 1
ATOM 607 C C . PRO A 1 86 ? -8.520 -4.578 11.227 1.00 83.69 86 PRO A C 1
ATOM 609 O O . PRO A 1 86 ? -7.577 -4.039 11.815 1.00 83.69 86 PRO A O 1
ATOM 612 N N . ALA A 1 87 ? -9.397 -5.375 11.838 1.00 78.19 87 ALA A N 1
ATOM 613 C CA . ALA A 1 87 ? -9.184 -5.859 13.195 1.00 78.19 87 ALA A CA 1
ATOM 614 C C . ALA A 1 87 ? -7.880 -6.671 13.219 1.00 78.19 87 ALA A C 1
ATOM 616 O O . ALA A 1 87 ? -7.651 -7.491 12.328 1.00 78.19 87 ALA A O 1
ATOM 617 N N . ARG A 1 88 ? -7.007 -6.360 14.181 1.00 59.06 88 ARG A N 1
ATOM 618 C CA . ARG A 1 88 ? -5.726 -7.045 14.366 1.00 59.06 88 ARG A CA 1
ATOM 619 C C . ARG A 1 88 ? -5.945 -8.434 14.948 1.00 59.06 88 ARG A C 1
ATOM 621 O O . ARG A 1 88 ? -6.827 -8.546 15.828 1.00 59.06 88 ARG A O 1
#

Radius of gyration: 26.35 Å; Cα contacts (8 Å, |Δi|>4): 104; chains: 1; bounding box: 37×83×42 Å

Solvent-accessible surface area (backbone atoms only — not comparable to full-atom values): 5973 Å² total; per-residue (Å²): 133,81,9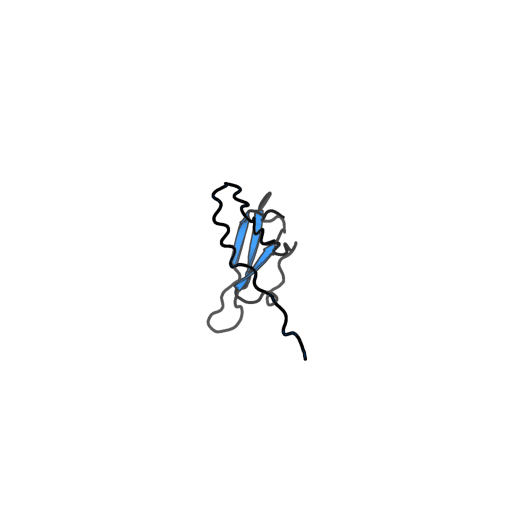0,79,81,87,78,87,80,76,93,74,79,82,84,69,95,70,95,73,86,77,75,78,79,79,75,72,84,76,73,69,70,70,35,60,64,80,76,62,91,86,72,47,56,62,73,42,75,43,39,25,56,68,63,84,52,44,89,72,34,23,32,37,38,31,25,24,35,88,68,73,99,74,55,34,77,62,48,78,44,73,39,75,52,75,84,129

Mean predicted aligned error: 15.54 Å